Protein AF-A0A2S8BQU2-F1 (afdb_monomer)

Radius of gyration: 12.36 Å; Cα contacts (8 Å, |Δi|>4): 104; chains: 1; bounding box: 34×20×28 Å

Secondary structure (DSSP, 8-state):
---------HHHHHHHHHHTT---EEEEEE-TTSPEEEEEEE-HHHHHHH-HHHHHHHHHHHH-S-EEEEE-

Nearest PDB structures (foldseek):
  9bkd-assembly1_G  TM=7.486E-01  e=3.258E-02  Homo sapiens
  6zxh-assembly1_H  TM=7.319E-01  e=2.848E-02  Homo sapiens
  6zuo-assembly1_H  TM=6.963E-01  e=3.258E-02  Homo sapiens
  8ipb-assembly1_hb  TM=6.418E-01  e=3.485E-02  Triticum aestivum
  8b2l-assembly1_O1  TM=6.182E-01  e=4.264E-02  Nicotiana tabacum

Mean predicted aligned error: 5.32 Å

Solvent-accessible surface area (backbone atoms only — not comparable to full-atom values): 4322 Å² total; per-residue (Å²): 137,84,81,82,74,82,66,50,50,72,64,54,53,49,52,55,33,48,75,73,74,48,77,67,50,79,46,79,42,82,34,98,87,74,46,60,30,39,37,37,33,31,42,59,70,56,36,72,72,72,35,56,70,57,55,47,54,52,47,31,71,68,28,75,41,56,71,46,82,44,75,98

pLDDT: mean 86.43, std 12.6, range [47.66, 95.88]

Foldseek 3Di:
DDDPPPFDDVVLLVVLQVVLVFDWDWDWDQDPVRFIEIETEGAPVSCVVPPPVVSLVSCCVRRVGHYHYHYD

Sequence (72 aa):
MVTYVSRGTDDDVHGVLAGFGLTGDIRRAPGPDGFDVVHVTLREADLQRVGESRIHTALEASLNCEVHIHTG

Structure (mmCIF, N/CA/C/O backbone):
data_AF-A0A2S8BQU2-F1
#
_entry.id   AF-A0A2S8BQU2-F1
#
loop_
_atom_site.group_PDB
_atom_site.id
_atom_site.type_symbol
_atom_site.label_atom_id
_atom_site.label_alt_id
_atom_site.label_comp_id
_atom_site.label_asym_id
_atom_site.label_entity_id
_atom_site.label_seq_id
_atom_site.pdbx_PDB_ins_code
_atom_site.Cartn_x
_atom_site.Cartn_y
_atom_site.Cartn_z
_atom_site.occupancy
_atom_site.B_iso_or_equiv
_atom_site.auth_seq_id
_atom_site.auth_comp_id
_atom_site.auth_asym_id
_atom_site.auth_atom_id
_atom_site.pdbx_PDB_model_num
ATOM 1 N N . MET A 1 1 ? 27.273 -10.185 -17.734 1.00 47.88 1 MET A N 1
ATOM 2 C CA . MET A 1 1 ? 26.813 -10.762 -16.456 1.00 47.88 1 MET A CA 1
ATOM 3 C C . MET A 1 1 ? 25.530 -10.023 -16.105 1.00 47.88 1 MET A C 1
ATOM 5 O O . MET A 1 1 ? 25.603 -8.826 -15.883 1.00 47.88 1 MET A O 1
ATOM 9 N N . VAL A 1 2 ? 24.362 -10.662 -16.223 1.00 52.19 2 VAL A N 1
ATOM 10 C CA . VAL A 1 2 ? 23.082 -10.060 -15.809 1.00 52.19 2 VAL A CA 1
ATOM 11 C C . VAL A 1 2 ? 22.853 -10.516 -14.379 1.00 52.19 2 VAL A C 1
ATOM 13 O O . VAL A 1 2 ? 22.605 -11.695 -14.143 1.00 52.19 2 VAL A O 1
ATOM 16 N N . THR A 1 3 ? 23.016 -9.612 -13.421 1.00 52.03 3 THR A N 1
ATOM 17 C CA . THR A 1 3 ? 22.567 -9.864 -12.054 1.00 52.03 3 THR A CA 1
ATOM 18 C C . THR A 1 3 ? 21.044 -9.874 -12.101 1.00 52.03 3 THR A C 1
ATOM 20 O O . THR A 1 3 ? 20.432 -8.849 -12.390 1.00 52.03 3 THR A O 1
ATOM 23 N N . TYR A 1 4 ? 20.430 -11.040 -11.903 1.00 47.66 4 TYR A N 1
ATOM 24 C CA . TYR A 1 4 ? 18.983 -11.147 -11.746 1.00 47.66 4 TYR A CA 1
ATOM 25 C C . TYR A 1 4 ? 18.615 -10.446 -10.436 1.00 47.66 4 TYR A C 1
ATOM 27 O O . TYR A 1 4 ? 18.818 -10.989 -9.352 1.00 47.66 4 TYR A O 1
ATOM 35 N N . VAL A 1 5 ? 18.172 -9.194 -10.531 1.00 56.91 5 VAL A N 1
ATOM 36 C CA . VAL A 1 5 ? 17.591 -8.474 -9.399 1.00 56.91 5 VAL A CA 1
ATOM 37 C C . VAL 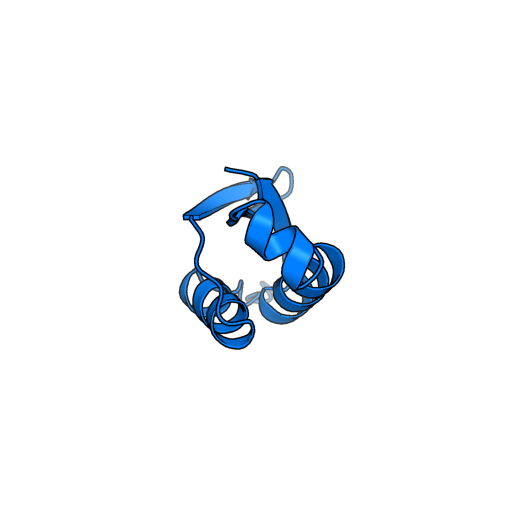A 1 5 ? 16.209 -9.074 -9.183 1.00 56.91 5 VAL A C 1
ATOM 39 O O . VAL A 1 5 ? 15.321 -8.885 -10.013 1.00 56.91 5 VAL A O 1
ATOM 42 N N . SER A 1 6 ? 16.037 -9.817 -8.090 1.00 56.91 6 SER A N 1
ATOM 43 C CA . SER A 1 6 ? 14.708 -10.176 -7.599 1.00 56.91 6 SER A CA 1
ATOM 44 C C . SER A 1 6 ? 13.976 -8.883 -7.253 1.00 56.91 6 SER A C 1
ATOM 46 O O . SER A 1 6 ? 14.244 -8.262 -6.230 1.00 56.91 6 SER A O 1
ATOM 48 N N . ARG A 1 7 ? 13.100 -8.447 -8.154 1.00 69.38 7 ARG A N 1
ATOM 49 C CA . ARG A 1 7 ? 12.184 -7.329 -7.947 1.00 69.38 7 ARG A CA 1
ATOM 50 C C . ARG A 1 7 ? 10.997 -7.857 -7.149 1.00 69.38 7 ARG A C 1
ATOM 52 O O . ARG A 1 7 ? 10.360 -8.807 -7.603 1.00 69.38 7 ARG A O 1
ATOM 59 N N . GLY A 1 8 ? 10.733 -7.291 -5.969 1.00 70.56 8 GLY A N 1
ATOM 60 C CA . GLY A 1 8 ? 9.600 -7.717 -5.141 1.00 70.56 8 GLY A CA 1
ATOM 61 C C . GLY A 1 8 ? 8.291 -7.654 -5.930 1.00 70.56 8 GLY A C 1
ATOM 62 O O . GLY A 1 8 ? 8.097 -6.741 -6.729 1.00 70.56 8 GLY A O 1
ATOM 63 N N . THR A 1 9 ? 7.420 -8.634 -5.751 1.00 83.50 9 THR A N 1
ATOM 64 C CA . THR A 1 9 ? 6.145 -8.828 -6.456 1.00 83.50 9 THR A CA 1
ATOM 65 C C . THR A 1 9 ? 4.988 -8.123 -5.750 1.00 83.50 9 THR A C 1
ATOM 67 O O . THR A 1 9 ? 5.171 -7.506 -4.701 1.00 83.50 9 THR A O 1
ATOM 70 N N . ASP A 1 10 ? 3.790 -8.123 -6.343 1.00 88.25 10 ASP A N 1
ATOM 71 C CA . ASP A 1 10 ? 2.611 -7.529 -5.692 1.00 88.25 10 ASP A CA 1
ATOM 72 C C . ASP A 1 10 ? 2.259 -8.267 -4.397 1.00 88.25 10 ASP A C 1
ATOM 74 O O . ASP A 1 10 ? 1.756 -7.659 -3.458 1.00 88.25 10 ASP A O 1
ATOM 78 N N . ASP A 1 11 ? 2.619 -9.549 -4.310 1.00 88.31 11 ASP A N 1
ATOM 79 C CA . ASP A 1 11 ? 2.494 -10.348 -3.093 1.00 88.31 11 ASP A CA 1
ATOM 80 C C . ASP A 1 11 ? 3.367 -9.797 -1.954 1.00 88.31 11 ASP A C 1
ATOM 82 O O . ASP A 1 11 ? 2.891 -9.650 -0.831 1.00 88.31 11 ASP A O 1
ATOM 86 N N . ASP A 1 12 ? 4.600 -9.369 -2.252 1.00 90.19 12 ASP A N 1
ATOM 87 C CA . ASP A 1 12 ? 5.484 -8.735 -1.266 1.00 90.19 12 ASP A CA 1
ATOM 88 C C . ASP A 1 12 ? 4.886 -7.419 -0.741 1.00 90.19 12 ASP A C 1
ATOM 90 O O . ASP A 1 12 ? 4.913 -7.150 0.463 1.00 90.19 12 ASP A O 1
ATOM 94 N N . VAL A 1 13 ? 4.282 -6.614 -1.625 1.00 92.44 13 VAL A N 1
ATOM 95 C CA . VAL A 1 13 ? 3.575 -5.381 -1.237 1.00 92.44 13 VAL A CA 1
ATOM 96 C C . VAL A 1 13 ? 2.405 -5.717 -0.313 1.00 92.44 13 VAL A C 1
ATOM 98 O O . VAL A 1 13 ? 2.269 -5.123 0.759 1.00 92.44 13 VAL A O 1
ATOM 101 N N . HIS A 1 14 ? 1.575 -6.688 -0.698 1.00 93.00 14 HIS A N 1
ATOM 102 C CA . HIS A 1 14 ? 0.450 -7.138 0.117 1.00 93.00 14 HIS A CA 1
ATOM 103 C C . HIS A 1 14 ? 0.903 -7.679 1.475 1.00 93.00 14 HIS A C 1
ATOM 105 O O . HIS A 1 14 ? 0.266 -7.370 2.482 1.00 93.00 14 HIS A O 1
ATOM 111 N N . GLY A 1 15 ? 2.011 -8.418 1.530 1.00 94.19 15 GLY A N 1
ATOM 112 C CA . GLY A 1 15 ? 2.595 -8.926 2.769 1.00 94.19 15 GLY A CA 1
ATOM 113 C C . GLY A 1 15 ? 3.016 -7.805 3.718 1.00 94.19 15 GLY A C 1
ATOM 114 O O . GLY A 1 15 ? 2.657 -7.825 4.900 1.00 94.19 15 GLY A O 1
ATOM 115 N N . VAL A 1 16 ? 3.706 -6.782 3.202 1.00 94.44 16 VAL A N 1
ATOM 116 C CA . VAL A 1 16 ? 4.088 -5.602 3.993 1.00 94.44 16 VAL A CA 1
ATOM 117 C C . VAL A 1 16 ? 2.849 -4.862 4.499 1.00 94.44 16 VAL A C 1
ATOM 119 O O . VAL A 1 16 ? 2.752 -4.580 5.695 1.00 94.44 16 VAL A O 1
ATOM 122 N N . LEU A 1 17 ? 1.873 -4.586 3.626 1.00 94.69 17 LEU A N 1
ATOM 123 C CA . LEU A 1 17 ? 0.635 -3.901 4.013 1.00 94.69 17 LEU A CA 1
ATOM 124 C C . LEU A 1 17 ? -0.150 -4.694 5.067 1.00 94.69 17 LEU A C 1
ATOM 126 O O . LEU A 1 17 ? -0.586 -4.118 6.067 1.00 94.69 17 LEU A O 1
ATOM 130 N N . ALA A 1 18 ? -0.258 -6.014 4.910 1.00 95.12 18 ALA A N 1
ATOM 131 C CA . ALA A 1 18 ? -0.905 -6.894 5.879 1.00 95.12 18 ALA A CA 1
ATOM 132 C C . ALA A 1 18 ? -0.206 -6.861 7.248 1.00 95.12 18 ALA A C 1
ATOM 134 O O . ALA A 1 18 ? -0.888 -6.856 8.275 1.00 95.12 18 ALA A O 1
ATOM 135 N N . GLY A 1 19 ? 1.127 -6.743 7.284 1.00 94.69 19 GLY A N 1
ATOM 136 C CA . GLY A 1 19 ? 1.900 -6.563 8.520 1.00 94.69 19 GLY A CA 1
ATOM 137 C C . GLY A 1 19 ? 1.528 -5.300 9.310 1.00 94.69 19 GLY A C 1
ATOM 138 O O . GLY A 1 19 ? 1.604 -5.292 10.539 1.00 94.69 19 GLY A O 1
ATOM 139 N N . PHE A 1 20 ? 1.050 -4.256 8.629 1.00 93.56 20 PHE A N 1
ATOM 140 C CA . PHE A 1 20 ? 0.515 -3.035 9.248 1.00 93.56 20 PHE A CA 1
ATOM 141 C C . PHE A 1 20 ? -1.015 -3.064 9.448 1.00 93.56 20 PHE A C 1
ATOM 143 O O . PHE A 1 20 ? -1.597 -2.114 9.995 1.00 93.56 20 PHE A O 1
ATOM 150 N N . GLY A 1 21 ? -1.679 -4.144 9.026 1.00 94.38 21 GLY A N 1
ATOM 151 C CA . GLY A 1 21 ? -3.137 -4.258 8.996 1.00 94.38 21 GLY A CA 1
ATOM 152 C C . GLY A 1 21 ? -3.782 -3.310 7.982 1.00 94.38 21 GL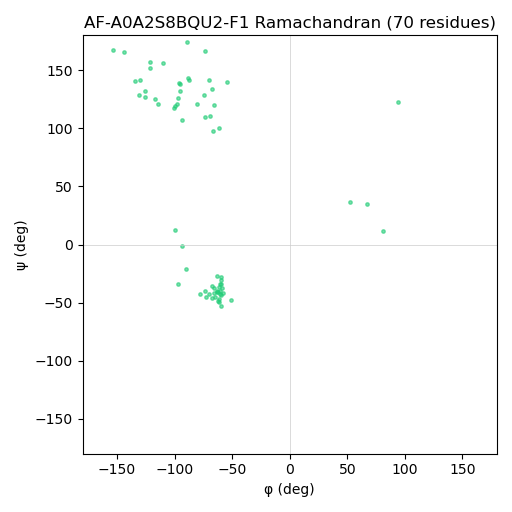Y A C 1
ATOM 153 O O . GLY A 1 21 ? -4.842 -2.754 8.263 1.00 94.38 21 GLY A O 1
ATOM 154 N N . LEU A 1 22 ? -3.113 -3.070 6.854 1.00 94.25 22 LEU A N 1
ATOM 155 C CA . LEU A 1 22 ? -3.529 -2.154 5.795 1.00 94.25 22 LEU A CA 1
ATOM 156 C C . LEU A 1 22 ? -3.946 -2.910 4.534 1.00 94.25 22 L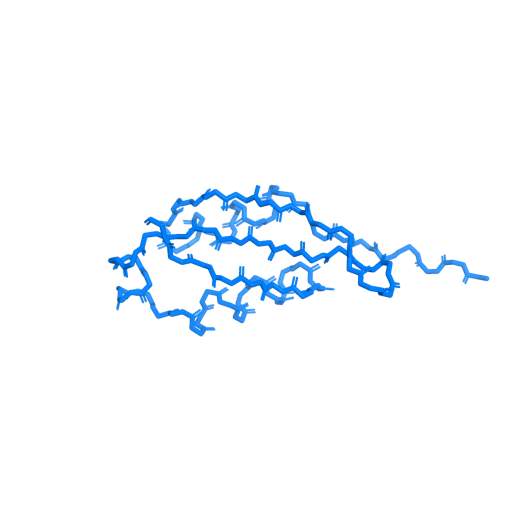EU A C 1
ATOM 158 O O . LEU A 1 22 ? -3.494 -4.022 4.265 1.00 94.25 22 LEU A O 1
ATOM 162 N N . THR A 1 23 ? -4.776 -2.258 3.727 1.00 92.44 23 THR A N 1
ATOM 163 C CA . THR A 1 23 ? -5.155 -2.710 2.384 1.00 92.44 23 THR A CA 1
ATOM 164 C C . THR A 1 23 ? -5.073 -1.530 1.429 1.00 92.44 23 THR A C 1
ATOM 166 O O . THR A 1 23 ? -5.495 -0.434 1.798 1.00 92.44 23 THR A O 1
ATOM 169 N N . GLY A 1 24 ? -4.588 -1.756 0.212 1.00 90.94 24 GLY A N 1
ATOM 170 C CA . GLY A 1 24 ? -4.427 -0.712 -0.795 1.00 90.94 24 GLY A CA 1
ATOM 171 C C . GLY A 1 24 ? -4.489 -1.253 -2.211 1.00 90.94 24 GLY A C 1
ATOM 172 O O . GLY A 1 24 ? -4.414 -2.466 -2.418 1.00 90.94 24 GLY A O 1
ATOM 173 N N . ASP A 1 25 ? -4.619 -0.334 -3.160 1.00 93.75 25 ASP A N 1
ATOM 174 C CA . ASP A 1 25 ? -4.480 -0.633 -4.583 1.00 93.75 25 ASP A CA 1
ATOM 175 C C . ASP A 1 25 ? -3.009 -0.523 -4.989 1.00 93.75 25 ASP A C 1
ATOM 177 O O . ASP A 1 25 ? -2.289 0.351 -4.495 1.00 93.75 25 ASP A O 1
ATOM 181 N N . ILE A 1 26 ? -2.554 -1.421 -5.859 1.00 92.50 26 ILE A N 1
ATOM 182 C CA . ILE A 1 26 ? -1.149 -1.523 -6.248 1.00 92.50 26 ILE A CA 1
ATOM 183 C C . ILE A 1 26 ? -1.068 -1.454 -7.761 1.00 92.50 26 ILE A C 1
ATOM 185 O O . ILE A 1 26 ? -1.696 -2.233 -8.479 1.00 92.50 26 ILE A O 1
ATOM 189 N N . ARG A 1 27 ? -0.232 -0.543 -8.250 1.00 91.06 27 ARG A N 1
ATOM 190 C CA . ARG A 1 27 ? 0.040 -0.386 -9.671 1.00 91.06 27 ARG A CA 1
ATOM 191 C C . ARG A 1 27 ? 1.535 -0.329 -9.915 1.00 91.06 27 ARG A C 1
ATOM 193 O O . ARG A 1 27 ? 2.232 0.503 -9.346 1.00 91.06 27 ARG A O 1
ATOM 200 N N . ARG A 1 28 ? 2.016 -1.154 -10.841 1.00 88.19 28 ARG A N 1
ATOM 201 C CA . ARG A 1 28 ? 3.391 -1.076 -11.344 1.00 88.19 28 ARG A CA 1
ATOM 202 C C . ARG A 1 28 ? 3.458 -0.283 -12.630 1.00 88.19 28 ARG A C 1
ATOM 204 O O . ARG A 1 28 ? 2.603 -0.430 -13.508 1.00 88.19 28 ARG A O 1
ATOM 211 N N . ALA A 1 29 ? 4.492 0.534 -12.737 1.00 85.06 29 ALA A N 1
ATOM 212 C CA . ALA A 1 29 ? 4.846 1.230 -13.958 1.00 85.06 29 ALA A CA 1
ATOM 213 C C . ALA A 1 29 ? 6.338 1.020 -14.257 1.00 85.06 29 ALA A C 1
ATOM 215 O O . ALA A 1 29 ? 7.146 1.028 -13.328 1.00 85.06 29 ALA A O 1
ATOM 216 N N . PRO A 1 30 ? 6.727 0.855 -15.534 1.00 81.81 30 PRO A N 1
ATOM 217 C CA . PRO A 1 30 ? 8.133 0.887 -15.902 1.00 81.81 30 PRO A CA 1
ATOM 218 C C . PRO A 1 30 ? 8.681 2.295 -15.642 1.00 81.81 30 PRO A C 1
ATOM 220 O O . PRO A 1 30 ? 8.186 3.280 -16.192 1.00 81.81 30 PRO A O 1
ATOM 223 N N . GLY A 1 31 ? 9.688 2.381 -14.783 1.00 75.44 31 GLY A N 1
ATOM 224 C CA . GLY A 1 31 ? 10.430 3.595 -14.482 1.00 75.44 31 GLY A CA 1
ATOM 225 C C . GLY A 1 31 ? 11.377 4.000 -15.615 1.00 75.44 31 GLY A C 1
ATOM 226 O O . GLY A 1 31 ? 11.659 3.203 -16.517 1.00 75.44 31 GLY A O 1
ATOM 227 N N . PRO A 1 32 ? 11.893 5.239 -15.570 1.00 69.31 32 PRO A N 1
ATOM 228 C CA . PRO A 1 32 ? 12.677 5.837 -16.654 1.00 69.31 32 PRO A CA 1
ATOM 229 C C . PRO A 1 32 ? 13.956 5.056 -16.997 1.00 69.31 32 PRO A C 1
ATOM 231 O O . PRO A 1 32 ? 14.352 5.011 -18.158 1.00 69.31 32 PRO A O 1
ATOM 234 N N . ASP A 1 33 ? 14.550 4.379 -16.014 1.00 71.81 33 ASP A N 1
ATOM 235 C CA . ASP A 1 33 ? 15.781 3.594 -16.162 1.00 71.81 33 ASP A CA 1
ATOM 236 C C . ASP A 1 33 ? 15.526 2.076 -16.303 1.00 71.81 33 ASP A C 1
ATOM 238 O O . ASP A 1 33 ? 16.447 1.264 -16.204 1.00 71.81 33 ASP A O 1
ATOM 242 N N . GLY A 1 34 ? 14.272 1.656 -16.527 1.00 68.44 34 GLY A N 1
ATOM 243 C CA . GLY A 1 34 ? 13.897 0.238 -16.663 1.00 68.44 34 GLY A CA 1
ATOM 244 C C . GLY A 1 34 ? 13.724 -0.518 -15.336 1.00 68.44 34 GLY A C 1
ATOM 245 O O . GLY A 1 34 ? 13.617 -1.753 -15.325 1.00 68.44 34 GLY A O 1
ATOM 246 N N . PHE A 1 35 ? 13.684 0.205 -14.215 1.00 68.31 35 PHE A N 1
ATOM 247 C CA . PHE A 1 35 ? 13.281 -0.311 -12.903 1.00 68.31 35 PHE A CA 1
ATOM 248 C C . PHE A 1 35 ? 11.771 -0.178 -12.726 1.00 68.31 35 PHE A C 1
ATOM 250 O O . PHE A 1 35 ? 11.194 0.788 -13.204 1.00 68.31 35 PHE A O 1
ATOM 257 N N . ASP A 1 36 ? 11.119 -1.135 -12.069 1.00 80.31 36 ASP A N 1
ATOM 258 C CA . ASP A 1 36 ? 9.689 -1.006 -11.779 1.00 80.31 36 ASP A CA 1
ATOM 259 C C . ASP A 1 36 ? 9.483 -0.000 -10.650 1.00 80.31 36 ASP A C 1
ATOM 261 O O . ASP A 1 36 ? 10.098 -0.114 -9.590 1.00 80.31 36 ASP A O 1
ATOM 265 N N . VAL A 1 37 ? 8.596 0.960 -10.886 1.00 87.94 37 VAL A N 1
ATOM 266 C CA . VAL A 1 37 ? 8.101 1.885 -9.873 1.00 87.94 37 VAL A CA 1
ATOM 267 C C . VAL A 1 37 ? 6.769 1.349 -9.371 1.00 87.94 37 VAL A C 1
ATOM 269 O O . VAL A 1 37 ? 5.858 1.062 -10.161 1.00 87.94 37 VAL A O 1
ATOM 272 N N . VAL A 1 38 ? 6.655 1.191 -8.055 1.00 90.88 38 VAL A N 1
ATOM 273 C CA . VAL A 1 38 ? 5.442 0.677 -7.413 1.00 90.88 38 VAL A CA 1
ATOM 274 C C . VAL A 1 38 ? 4.644 1.842 -6.847 1.00 90.88 38 VAL A C 1
ATOM 276 O O . VAL A 1 38 ? 5.089 2.552 -5.949 1.00 90.88 38 VAL A O 1
ATOM 279 N N . HIS A 1 39 ? 3.433 2.022 -7.354 1.00 93.69 39 HIS A N 1
ATOM 280 C CA . HIS A 1 39 ? 2.467 2.979 -6.841 1.00 93.69 39 HIS A CA 1
ATOM 281 C C . HIS A 1 39 ? 1.498 2.249 -5.919 1.00 93.69 39 HIS A C 1
ATOM 283 O O . HIS A 1 39 ? 0.815 1.320 -6.352 1.00 93.69 39 HIS A O 1
ATOM 289 N N . VAL A 1 40 ? 1.427 2.676 -4.661 1.00 95.06 40 VAL A N 1
ATOM 290 C CA . VAL A 1 40 ? 0.504 2.120 -3.669 1.00 95.06 40 VAL A CA 1
ATOM 291 C C . VAL A 1 40 ? -0.491 3.198 -3.276 1.00 95.06 40 VAL A C 1
ATOM 293 O O . VAL A 1 40 ? -0.101 4.250 -2.778 1.00 95.06 40 VAL A O 1
ATOM 296 N N . THR A 1 41 ? -1.775 2.937 -3.490 1.00 95.88 41 THR A N 1
ATOM 297 C CA . THR A 1 41 ? -2.848 3.847 -3.083 1.00 95.88 41 THR A CA 1
ATOM 298 C C . THR A 1 41 ? -3.454 3.353 -1.780 1.00 95.88 41 THR A C 1
ATOM 300 O O . THR A 1 41 ? -3.970 2.234 -1.711 1.00 95.88 41 THR A O 1
ATOM 303 N N . LEU A 1 42 ? -3.374 4.181 -0.743 1.00 95.44 42 LEU A N 1
ATOM 304 C CA . LEU A 1 42 ? -3.853 3.884 0.604 1.00 95.44 42 LEU A CA 1
ATOM 305 C C . LEU A 1 42 ? -4.891 4.912 1.037 1.00 95.44 42 LEU A C 1
ATOM 307 O O . LEU A 1 42 ? -4.910 6.045 0.560 1.00 95.44 42 LEU A O 1
ATOM 311 N N . ARG A 1 43 ? -5.740 4.532 1.992 1.00 94.19 43 ARG A N 1
ATOM 312 C CA . ARG A 1 43 ? -6.674 5.489 2.587 1.00 94.19 43 ARG A CA 1
ATOM 313 C C . ARG A 1 43 ? -5.906 6.489 3.436 1.00 94.19 43 ARG A C 1
ATOM 315 O O . ARG A 1 43 ? -5.015 6.120 4.200 1.00 94.19 43 ARG A O 1
ATOM 322 N N . GLU A 1 44 ? -6.329 7.743 3.402 1.00 94.19 44 GLU A N 1
ATOM 323 C CA . GLU A 1 44 ? -5.699 8.795 4.206 1.00 94.19 44 GLU A CA 1
ATOM 324 C C . GLU A 1 44 ? -5.740 8.486 5.716 1.00 94.19 44 GLU A C 1
ATOM 326 O O . GLU A 1 44 ? -4.765 8.713 6.431 1.00 94.19 44 GLU A O 1
ATOM 331 N N . ALA A 1 45 ? -6.832 7.889 6.205 1.00 93.56 45 ALA A N 1
ATOM 332 C CA . ALA A 1 45 ? -6.959 7.472 7.604 1.00 93.56 45 ALA A CA 1
ATOM 333 C C . ALA A 1 45 ? -5.898 6.433 8.017 1.00 93.56 45 ALA A C 1
ATOM 335 O O . ALA A 1 45 ? -5.416 6.444 9.151 1.00 93.56 45 ALA A O 1
ATOM 336 N N . ASP A 1 46 ? -5.507 5.556 7.092 1.00 93.88 46 ASP A N 1
ATOM 337 C CA . ASP A 1 46 ? -4.490 4.535 7.327 1.00 93.88 46 ASP A CA 1
ATOM 338 C C . ASP A 1 46 ? -3.083 5.148 7.379 1.00 93.88 46 ASP A C 1
ATOM 340 O O . ASP A 1 46 ? -2.294 4.809 8.270 1.00 93.88 46 ASP A O 1
ATOM 344 N N . LEU A 1 47 ? -2.801 6.120 6.503 1.00 92.88 47 LEU A N 1
ATOM 345 C CA . LEU A 1 47 ? -1.557 6.896 6.542 1.00 92.88 47 LEU A CA 1
ATOM 346 C C . LEU A 1 47 ? -1.426 7.704 7.831 1.00 92.88 47 LEU A C 1
ATOM 348 O O . LEU A 1 47 ? -0.347 7.742 8.414 1.00 92.88 47 LEU A O 1
ATOM 352 N N . GLN A 1 48 ? -2.514 8.303 8.316 1.00 93.19 48 GLN A N 1
ATOM 353 C CA . GLN A 1 48 ? -2.509 9.035 9.586 1.00 93.19 48 GLN A CA 1
ATOM 354 C C . GLN A 1 48 ? -2.300 8.106 10.791 1.00 93.19 48 GLN A C 1
ATOM 356 O O .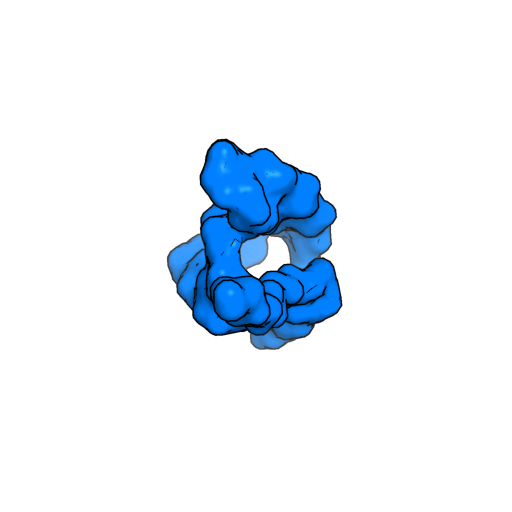 GLN A 1 48 ? -1.636 8.481 11.757 1.00 93.19 48 GLN A O 1
ATOM 361 N N . ARG A 1 49 ? -2.843 6.883 10.740 1.00 94.06 49 ARG A N 1
ATOM 362 C CA . ARG A 1 49 ? -2.745 5.904 11.831 1.00 94.06 49 ARG A CA 1
ATOM 363 C C . ARG A 1 49 ? -1.348 5.296 11.959 1.00 94.06 49 ARG A C 1
ATOM 365 O O . ARG A 1 49 ? -0.855 5.140 13.075 1.00 94.06 49 ARG A O 1
ATOM 372 N N . VAL A 1 50 ? -0.739 4.894 10.843 1.00 94.44 50 VAL A N 1
ATOM 373 C CA . VAL A 1 50 ? 0.554 4.180 10.830 1.00 94.44 50 VAL A CA 1
ATOM 374 C C . VAL A 1 50 ? 1.731 5.128 10.582 1.00 94.44 50 VAL A C 1
ATOM 376 O O . VAL A 1 50 ? 2.808 4.938 11.156 1.00 94.44 50 VAL A O 1
ATOM 379 N N . GLY A 1 51 ? 1.515 6.166 9.777 1.00 94.44 51 GLY A N 1
ATOM 380 C CA . GLY A 1 51 ? 2.529 7.089 9.282 1.00 94.44 51 GLY A CA 1
ATOM 381 C C . GLY A 1 51 ? 3.062 6.660 7.916 1.00 94.44 51 GLY A C 1
ATOM 382 O O . GLY A 1 51 ? 3.628 5.575 7.781 1.00 94.44 51 GLY A O 1
ATOM 383 N N . GLU A 1 52 ? 2.941 7.545 6.925 1.00 94.56 52 GLU A N 1
ATOM 384 C CA . GLU A 1 52 ? 3.417 7.326 5.551 1.00 94.56 52 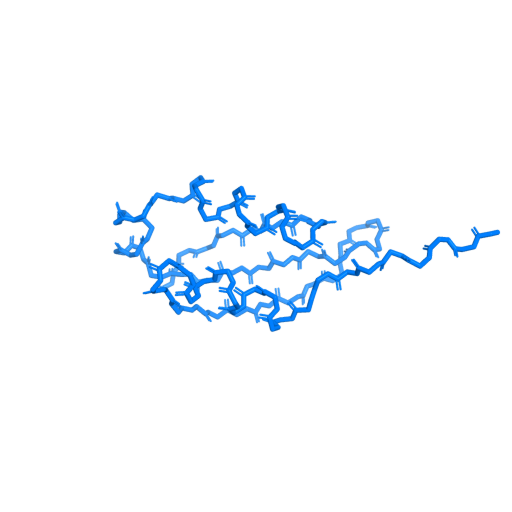GLU A CA 1
ATOM 385 C C . GLU A 1 52 ? 4.881 6.869 5.504 1.00 94.56 52 GLU A C 1
ATOM 387 O O . GLU A 1 52 ? 5.184 5.845 4.899 1.00 94.56 52 GLU A O 1
ATOM 392 N N . SER A 1 53 ? 5.780 7.546 6.227 1.00 95.19 53 SER A N 1
ATOM 393 C CA . SER A 1 53 ? 7.214 7.226 6.212 1.00 95.19 53 SER A CA 1
ATOM 394 C C . SER A 1 53 ? 7.524 5.795 6.660 1.00 95.19 53 SER A C 1
ATOM 396 O O . SER A 1 53 ? 8.448 5.181 6.138 1.00 95.19 53 SER A O 1
ATOM 398 N N . ARG A 1 54 ? 6.755 5.227 7.604 1.00 95.31 54 ARG A N 1
ATOM 399 C CA . ARG A 1 54 ? 6.980 3.840 8.060 1.00 95.31 54 ARG A CA 1
ATOM 400 C C . ARG A 1 54 ? 6.596 2.835 6.988 1.00 95.31 54 ARG A C 1
ATOM 402 O O . ARG A 1 54 ? 7.309 1.857 6.784 1.00 95.31 54 ARG A O 1
ATOM 409 N N . ILE A 1 55 ? 5.466 3.086 6.333 1.00 94.75 55 ILE A N 1
ATOM 410 C CA . ILE A 1 55 ? 4.972 2.249 5.244 1.00 94.75 55 ILE A CA 1
ATOM 411 C C . ILE A 1 55 ? 5.959 2.323 4.077 1.00 94.75 55 ILE A C 1
ATOM 413 O O . ILE A 1 55 ? 6.351 1.289 3.545 1.00 94.75 55 ILE A O 1
ATOM 417 N N . HIS A 1 56 ? 6.417 3.531 3.743 1.00 94.12 56 HIS A N 1
ATOM 418 C CA . HIS A 1 56 ? 7.378 3.772 2.671 1.00 94.12 56 HIS A CA 1
ATOM 419 C C . HIS A 1 56 ? 8.699 3.036 2.909 1.00 94.12 56 HIS A C 1
ATOM 421 O O . HIS A 1 56 ? 9.075 2.202 2.091 1.00 94.12 56 HIS A O 1
ATOM 427 N N . THR A 1 57 ? 9.326 3.213 4.077 1.00 94.38 57 THR A N 1
ATOM 428 C CA . THR A 1 57 ? 10.566 2.499 4.429 1.00 94.38 57 THR A CA 1
ATOM 429 C C . THR A 1 57 ? 10.402 0.977 4.384 1.00 94.38 57 THR A C 1
ATOM 431 O O . THR A 1 57 ? 11.293 0.281 3.902 1.00 94.38 57 THR A O 1
ATOM 434 N N . ALA A 1 58 ? 9.286 0.434 4.882 1.00 94.44 58 ALA A N 1
ATOM 435 C CA . ALA A 1 58 ? 9.056 -1.011 4.863 1.00 94.44 58 ALA A CA 1
ATOM 436 C C . ALA A 1 58 ? 8.904 -1.554 3.433 1.00 94.44 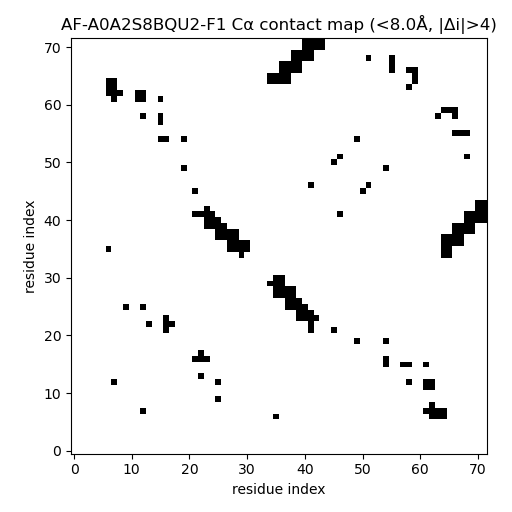58 ALA A C 1
ATOM 438 O O . ALA A 1 58 ? 9.463 -2.603 3.110 1.00 94.44 58 ALA A O 1
ATOM 439 N N . LEU A 1 59 ? 8.182 -0.831 2.573 1.00 92.88 59 LEU A N 1
ATOM 440 C CA . LEU A 1 59 ? 8.013 -1.202 1.171 1.00 92.88 59 LEU A CA 1
ATOM 441 C C . LEU A 1 59 ? 9.330 -1.091 0.397 1.00 92.88 59 LEU A C 1
ATOM 443 O O . LEU A 1 59 ? 9.691 -2.041 -0.292 1.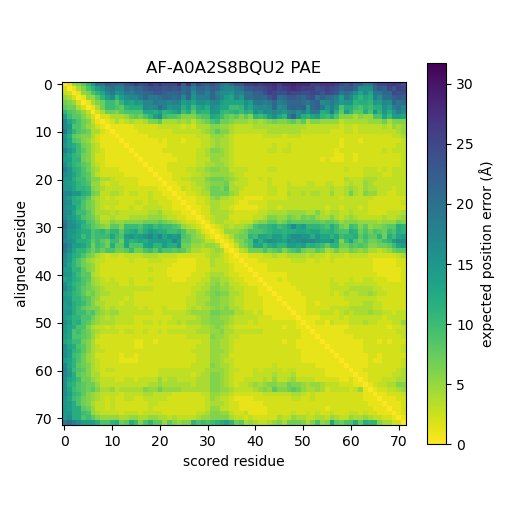00 92.88 59 LEU A O 1
ATOM 447 N N . GLU A 1 60 ? 10.085 -0.001 0.547 1.00 90.88 60 GLU A N 1
ATOM 448 C CA . GLU A 1 60 ? 11.393 0.149 -0.110 1.00 90.88 60 GLU A CA 1
ATOM 449 C C . GLU A 1 60 ? 12.370 -0.957 0.307 1.00 90.88 60 GLU A C 1
ATOM 451 O O . GLU A 1 60 ? 13.028 -1.558 -0.544 1.00 90.88 60 GLU A O 1
ATOM 456 N N . ALA A 1 61 ? 12.420 -1.283 1.603 1.00 90.44 61 ALA A N 1
ATOM 457 C CA . ALA A 1 61 ? 13.291 -2.336 2.117 1.00 90.44 61 ALA A CA 1
ATOM 458 C C . ALA A 1 61 ? 12.906 -3.733 1.599 1.00 90.44 61 ALA A C 1
ATOM 460 O O . ALA A 1 61 ? 13.786 -4.551 1.324 1.00 90.44 61 ALA A O 1
ATOM 461 N N . SER A 1 62 ? 11.606 -4.012 1.458 1.00 90.06 62 SER A N 1
ATOM 462 C CA . SER A 1 62 ? 11.113 -5.313 0.988 1.00 90.06 62 SER A CA 1
ATOM 463 C C . SER A 1 62 ? 11.239 -5.462 -0.529 1.00 90.06 62 SER A C 1
ATOM 465 O O . SER A 1 62 ? 11.639 -6.513 -1.024 1.00 90.06 62 SER A O 1
ATOM 467 N N . LEU A 1 63 ? 10.911 -4.411 -1.282 1.00 86.75 63 LEU A N 1
ATOM 468 C CA . LEU A 1 63 ? 10.797 -4.466 -2.741 1.00 86.75 63 LEU A CA 1
ATOM 469 C C . LEU A 1 63 ? 12.115 -4.153 -3.454 1.00 86.75 63 LEU A C 1
ATOM 471 O O . LEU A 1 63 ? 12.275 -4.551 -4.609 1.00 86.75 63 LEU A O 1
ATOM 475 N N . ASN A 1 64 ? 13.047 -3.467 -2.777 1.00 85.62 64 ASN A N 1
ATOM 476 C CA . ASN A 1 64 ? 14.311 -2.980 -3.343 1.00 85.62 64 ASN A CA 1
ATOM 477 C C . ASN A 1 64 ? 14.099 -2.155 -4.628 1.00 85.62 64 ASN A C 1
ATOM 479 O O . ASN A 1 64 ? 14.867 -2.261 -5.585 1.00 85.62 64 ASN A O 1
ATOM 483 N N . CYS A 1 65 ? 13.017 -1.376 -4.672 1.00 85.19 65 CYS A N 1
ATOM 484 C CA . CYS A 1 65 ? 12.602 -0.549 -5.804 1.00 85.19 65 CYS A CA 1
ATOM 485 C C . CYS A 1 65 ? 11.975 0.750 -5.309 1.00 85.19 65 CYS A C 1
ATOM 487 O O . CYS A 1 65 ? 11.612 0.864 -4.139 1.00 85.19 65 CYS A O 1
ATOM 489 N N . GLU A 1 66 ? 11.828 1.708 -6.218 1.00 89.31 66 GLU A N 1
ATOM 490 C CA . GLU A 1 66 ? 11.165 2.972 -5.925 1.00 89.31 66 GLU A CA 1
ATOM 491 C C . GLU A 1 66 ? 9.669 2.755 -5.668 1.00 89.31 66 GLU A C 1
ATOM 493 O O . GLU A 1 66 ? 8.975 2.043 -6.405 1.00 89.31 66 GLU A O 1
ATOM 498 N N . VAL A 1 67 ? 9.180 3.383 -4.599 1.00 92.00 67 VAL A N 1
ATOM 499 C CA . VAL A 1 67 ? 7.791 3.288 -4.153 1.00 92.00 67 VAL A CA 1
ATOM 500 C C . VAL A 1 67 ? 7.207 4.685 -4.020 1.00 92.00 67 VAL A C 1
ATOM 502 O O . VAL A 1 67 ? 7.787 5.549 -3.362 1.00 92.00 67 VAL A O 1
ATOM 505 N N . HIS A 1 68 ? 6.015 4.880 -4.576 1.00 93.31 68 HIS A N 1
ATOM 506 C CA . HIS A 1 68 ? 5.215 6.081 -4.373 1.00 93.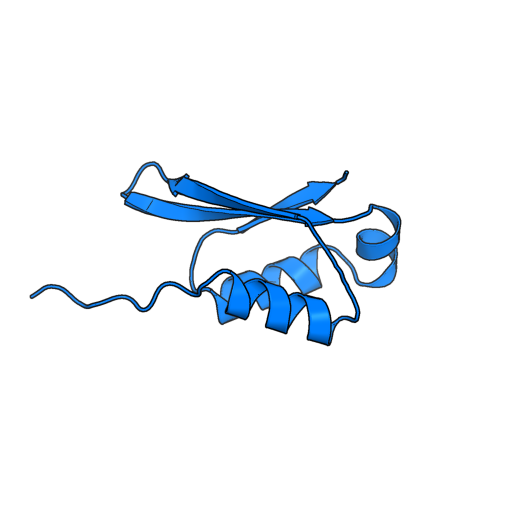31 68 HIS A CA 1
ATOM 507 C C . HIS A 1 68 ? 3.908 5.736 -3.678 1.00 93.31 68 HIS A C 1
ATOM 509 O O . HIS A 1 68 ? 3.129 4.916 -4.167 1.00 93.31 68 HIS A O 1
ATOM 515 N N . ILE A 1 69 ? 3.652 6.404 -2.559 1.00 94.50 69 ILE A N 1
ATOM 516 C CA . ILE A 1 69 ? 2.397 6.284 -1.829 1.00 94.50 69 ILE A CA 1
ATOM 517 C C . ILE A 1 69 ? 1.465 7.410 -2.273 1.00 94.50 69 ILE A C 1
ATOM 519 O O . ILE A 1 69 ? 1.865 8.569 -2.339 1.00 94.50 69 ILE A O 1
ATOM 523 N N . HIS A 1 70 ? 0.226 7.050 -2.586 1.00 94.81 70 HIS A N 1
ATOM 524 C CA . HIS A 1 70 ? -0.848 7.964 -2.965 1.00 94.81 70 HIS A CA 1
ATOM 525 C C . HIS A 1 70 ? -2.014 7.803 -1.997 1.00 94.81 70 HIS A C 1
ATOM 527 O O . HIS A 1 70 ? -2.228 6.721 -1.443 1.00 94.81 70 HIS A O 1
ATOM 533 N N . THR A 1 71 ? -2.790 8.866 -1.817 1.00 93.06 71 THR A N 1
ATOM 534 C CA . THR A 1 71 ? -4.065 8.813 -1.099 1.00 93.06 71 THR A CA 1
ATOM 535 C C . THR A 1 71 ? -5.227 8.641 -2.068 1.00 93.06 71 THR A C 1
ATOM 537 O O . THR A 1 71 ? -5.256 9.270 -3.128 1.00 93.06 71 THR A O 1
ATOM 540 N N . GLY A 1 72 ? -6.185 7.786 -1.704 1.00 83.75 72 GLY A N 1
ATOM 541 C CA . GLY A 1 72 ? -7.415 7.536 -2.461 1.00 83.75 72 GLY A CA 1
ATOM 542 C C . GLY A 1 7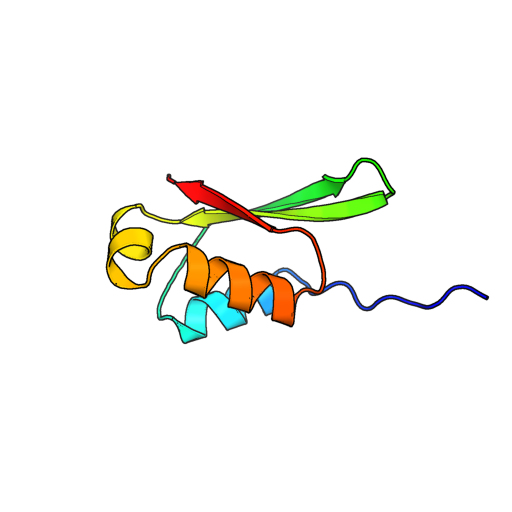2 ? -8.611 7.224 -1.577 1.00 83.75 72 GLY A C 1
ATOM 543 O O . GLY A 1 72 ? -8.409 6.926 -0.374 1.00 83.75 72 GLY A O 1
#

Organism: NCBI:txid1858794